Protein AF-A0A521ZRL0-F1 (afdb_monomer)

Sequence (122 aa):
MKKRHYGASEIYNGIIMGSLSFPVTMLASLKGLLGLKLKFQITPKGQRDKLALWQLTPWLIMIGLNMVALVFGYFRLQQDFYPVLINMLWCTYHLFILLHIFRLNSLPNIQTQEYLKRYHVT

pLDDT: mean 80.84, std 12.73, range [45.22, 96.44]

Solvent-accessible surface area (backbone atoms only — not comparable to full-atom values): 7406 Å² total; per-residue (Å²): 133,84,89,74,87,75,50,75,68,54,53,52,51,47,53,52,53,51,62,67,44,41,68,60,52,50,53,49,51,54,32,55,76,69,71,46,87,77,80,85,79,79,77,69,85,89,66,88,73,73,77,54,71,77,77,46,43,70,59,52,51,52,46,51,51,36,52,50,49,42,56,54,31,61,74,42,38,84,81,45,48,69,70,35,49,54,51,38,52,50,35,50,52,50,46,55,56,54,52,51,52,56,54,67,68,66,58,79,58,66,66,58,53,54,46,36,68,72,64,73,66,125

Nearest PDB structures (foldseek):
  4ni7-assembly1_A  TM=3.232E-01  e=2.399E+00  Homo sapiens
  4o9h-assembly1_A  TM=3.524E-01  e=5.263E+00  Homo sapiens

Secondary structure (DSSP, 8-state):
-------HHHHHHHHHHHHHHHHHHHHHHHHHHTTPPPP-----TT--PPPPGGGGHHHHHHHHHHHHHHHHHHHHTTT-HHHHHHHHHHHHHHHHHHHHHHHHHT---HHHHHHHHHHT--

Structure (mmCIF, N/CA/C/O backbone):
data_AF-A0A521ZRL0-F1
#
_entry.id   AF-A0A521ZRL0-F1
#
loop_
_atom_site.group_PDB
_atom_site.id
_atom_site.type_symbol
_atom_site.label_atom_id
_atom_site.label_alt_id
_atom_site.label_comp_id
_atom_site.label_asym_id
_atom_site.label_entity_id
_atom_site.label_seq_id
_atom_site.pdbx_PDB_ins_code
_atom_site.Cartn_x
_atom_site.Cartn_y
_atom_site.Cartn_z
_atom_site.occupancy
_atom_site.B_iso_or_equiv
_atom_site.auth_seq_id
_atom_site.auth_comp_id
_atom_site.auth_asym_id
_atom_site.auth_atom_id
_atom_site.pdbx_PDB_model_num
ATOM 1 N N . MET A 1 1 ? 5.119 30.021 11.043 1.00 45.22 1 MET A N 1
ATOM 2 C CA . MET A 1 1 ? 5.106 28.538 11.089 1.00 45.22 1 MET A CA 1
ATOM 3 C C . MET A 1 1 ? 6.416 28.050 11.706 1.00 45.22 1 MET A C 1
ATOM 5 O O . MET A 1 1 ? 7.467 28.403 11.189 1.00 45.22 1 MET A O 1
ATOM 9 N N . LYS A 1 2 ? 6.387 27.310 12.826 1.00 64.62 2 LYS A N 1
ATOM 10 C CA . LYS A 1 2 ? 7.599 26.705 13.423 1.00 64.62 2 LYS A CA 1
ATOM 11 C C . LYS A 1 2 ? 8.179 25.680 12.437 1.00 64.62 2 LYS A C 1
ATOM 13 O O . LYS A 1 2 ? 7.453 24.767 12.050 1.00 64.62 2 LYS A O 1
ATOM 18 N N . LYS A 1 3 ? 9.455 25.804 12.048 1.00 63.56 3 LYS A N 1
ATOM 19 C CA . LYS A 1 3 ? 10.166 24.749 11.303 1.00 63.56 3 LYS A CA 1
ATOM 20 C C . LYS A 1 3 ? 10.210 23.501 12.188 1.00 63.56 3 LYS A C 1
ATOM 22 O O . LYS A 1 3 ? 10.860 23.512 13.228 1.00 63.56 3 LYS A O 1
ATOM 27 N N . ARG A 1 4 ? 9.472 22.453 11.820 1.00 71.69 4 ARG A N 1
ATOM 28 C CA . ARG A 1 4 ? 9.593 21.135 12.454 1.00 71.69 4 ARG A CA 1
ATOM 29 C C . ARG A 1 4 ? 10.636 20.345 11.676 1.00 71.69 4 ARG A C 1
ATOM 31 O O . ARG A 1 4 ? 10.505 20.183 10.468 1.00 71.69 4 ARG A O 1
ATOM 38 N N . HIS A 1 5 ? 11.692 19.932 12.363 1.00 79.56 5 HIS A N 1
ATOM 39 C CA . HIS A 1 5 ? 12.762 19.127 11.790 1.00 79.56 5 HIS A CA 1
ATOM 40 C C . HIS A 1 5 ? 12.331 17.668 11.899 1.00 79.56 5 HIS A C 1
ATOM 42 O O . HIS A 1 5 ? 12.581 17.041 12.922 1.00 79.56 5 HIS A O 1
ATOM 48 N N . TYR A 1 6 ? 11.617 17.170 10.889 1.00 83.12 6 TYR A N 1
ATOM 49 C CA . TYR A 1 6 ? 11.261 15.757 10.843 1.00 83.12 6 TYR A CA 1
ATOM 50 C C . TYR A 1 6 ? 12.411 14.946 10.253 1.00 83.12 6 TYR A C 1
ATOM 52 O O . TYR A 1 6 ? 12.938 15.287 9.190 1.00 83.12 6 TYR A O 1
ATOM 60 N N . GLY A 1 7 ? 12.788 13.867 10.929 1.00 88.50 7 GLY A N 1
ATOM 61 C CA . GLY A 1 7 ? 13.719 12.882 10.391 1.00 88.50 7 GLY A CA 1
ATOM 62 C C . GLY A 1 7 ? 13.089 12.078 9.249 1.00 88.50 7 GLY A C 1
ATOM 63 O O . GLY A 1 7 ? 11.875 11.880 9.201 1.00 88.50 7 GLY A O 1
ATOM 64 N N . ALA A 1 8 ? 13.914 11.543 8.344 1.00 86.25 8 ALA A N 1
ATOM 65 C CA . ALA A 1 8 ? 13.441 10.671 7.261 1.00 86.25 8 ALA A CA 1
ATOM 66 C C . ALA A 1 8 ? 12.677 9.436 7.787 1.00 86.25 8 ALA A C 1
ATOM 68 O O . ALA A 1 8 ? 11.694 9.001 7.189 1.00 86.25 8 ALA A O 1
ATOM 69 N N . SER A 1 9 ? 13.084 8.911 8.946 1.00 83.38 9 SER A N 1
ATOM 70 C CA . SER A 1 9 ? 12.396 7.819 9.643 1.00 83.38 9 SER A CA 1
ATOM 71 C C . SER A 1 9 ? 11.004 8.215 10.145 1.00 83.38 9 SER A C 1
ATOM 73 O O . SER A 1 9 ? 10.077 7.410 10.092 1.00 83.38 9 SER A O 1
ATOM 75 N N . GLU A 1 10 ? 10.825 9.453 10.604 1.00 85.62 10 GLU A N 1
ATOM 76 C CA . GLU A 1 10 ? 9.534 9.963 11.074 1.00 85.62 10 GLU A CA 1
ATOM 77 C C . GLU A 1 10 ? 8.569 10.169 9.908 1.00 85.62 10 GLU A C 1
ATOM 79 O O . GLU A 1 10 ? 7.395 9.815 10.012 1.00 85.62 10 GLU A O 1
ATOM 84 N N . ILE A 1 11 ? 9.078 10.657 8.773 1.00 87.00 11 ILE A N 1
ATOM 85 C CA . ILE A 1 11 ? 8.312 10.762 7.525 1.00 87.00 11 ILE A CA 1
ATOM 86 C C . ILE A 1 11 ? 7.860 9.369 7.074 1.00 87.00 11 ILE A C 1
ATOM 88 O O . ILE A 1 11 ? 6.678 9.167 6.797 1.00 87.00 11 ILE A O 1
ATOM 92 N N . TYR A 1 12 ? 8.772 8.394 7.062 1.00 85.00 12 TYR A N 1
ATOM 93 C CA . TYR A 1 12 ? 8.459 7.014 6.692 1.00 85.00 12 TYR A CA 1
ATOM 94 C C . TYR A 1 12 ? 7.388 6.394 7.601 1.00 85.00 12 TYR A C 1
ATOM 96 O O . TYR A 1 12 ? 6.396 5.845 7.116 1.00 85.00 12 TYR A O 1
ATOM 104 N N . ASN A 1 13 ? 7.531 6.550 8.920 1.00 84.12 13 ASN A N 1
ATOM 105 C CA . ASN A 1 13 ? 6.526 6.098 9.883 1.00 84.12 13 ASN A CA 1
ATOM 106 C C . ASN A 1 13 ? 5.176 6.799 9.676 1.00 84.12 13 ASN A C 1
ATOM 108 O O . ASN A 1 13 ? 4.134 6.152 9.779 1.00 84.12 13 ASN A O 1
ATOM 112 N N . GLY A 1 14 ? 5.182 8.091 9.337 1.00 86.25 14 GLY A N 1
ATOM 113 C CA . GLY A 1 14 ? 3.980 8.847 8.991 1.00 86.25 14 GLY A CA 1
ATOM 114 C C . GLY A 1 14 ? 3.265 8.288 7.759 1.00 86.25 14 GLY A C 1
ATOM 115 O O . GLY A 1 14 ? 2.047 8.117 7.791 1.00 86.25 14 GLY A O 1
ATOM 116 N N . ILE A 1 15 ? 4.010 7.929 6.709 1.00 86.50 15 ILE A N 1
ATOM 117 C CA . ILE A 1 15 ? 3.461 7.304 5.492 1.00 86.50 15 ILE A CA 1
ATOM 118 C C . ILE A 1 15 ? 2.818 5.950 5.818 1.00 86.50 15 ILE A C 1
ATOM 120 O O . ILE A 1 15 ? 1.700 5.672 5.370 1.00 86.50 15 ILE A O 1
ATOM 124 N N . ILE A 1 16 ? 3.479 5.122 6.632 1.00 84.88 16 ILE A N 1
ATOM 125 C CA . ILE A 1 16 ? 2.918 3.837 7.075 1.00 84.88 16 ILE A CA 1
ATOM 126 C C . ILE A 1 16 ? 1.638 4.062 7.887 1.00 84.88 16 ILE A C 1
ATOM 128 O O . ILE A 1 16 ? 0.626 3.418 7.616 1.00 84.88 16 ILE A O 1
ATOM 132 N N . MET A 1 17 ? 1.646 4.993 8.846 1.00 83.00 17 MET A N 1
ATOM 133 C CA . MET A 1 17 ? 0.467 5.301 9.666 1.00 83.00 17 MET A CA 1
ATOM 134 C C . MET A 1 17 ? -0.709 5.834 8.837 1.00 83.00 17 MET A C 1
ATOM 136 O O . MET A 1 17 ? -1.857 5.433 9.050 1.00 83.00 17 MET A O 1
ATOM 140 N N . GLY A 1 18 ? -0.432 6.696 7.857 1.00 85.31 18 GLY A N 1
ATOM 141 C CA . GLY A 1 18 ? -1.435 7.159 6.899 1.00 85.31 18 GLY A CA 1
ATOM 142 C C . GLY A 1 18 ? -2.034 6.002 6.098 1.00 85.31 18 GLY A C 1
ATOM 143 O O . GLY A 1 18 ? -3.254 5.872 6.007 1.00 85.31 18 GLY A O 1
ATOM 144 N N . SER A 1 19 ? -1.182 5.100 5.608 1.00 84.50 19 SER A N 1
ATOM 145 C CA . SER A 1 19 ? -1.600 3.909 4.854 1.00 84.50 19 SER A CA 1
ATOM 146 C C . SER A 1 19 ? -2.425 2.927 5.701 1.00 84.50 19 SER A C 1
ATOM 148 O O . SER A 1 19 ? -3.352 2.295 5.197 1.00 84.50 19 SER A O 1
ATOM 150 N N . LEU A 1 20 ? -2.131 2.816 7.000 1.00 82.69 20 LEU A N 1
ATOM 151 C CA . LEU A 1 20 ? -2.915 2.029 7.961 1.00 82.69 20 LEU A CA 1
ATOM 152 C C . LEU A 1 20 ? -4.293 2.642 8.240 1.00 82.69 20 LEU A C 1
ATOM 154 O O . LEU A 1 20 ? -5.269 1.925 8.441 1.00 82.69 20 LEU A O 1
ATOM 158 N N . SER A 1 21 ? -4.385 3.968 8.250 1.00 84.69 21 SER A N 1
ATOM 159 C CA . SER A 1 21 ? -5.642 4.670 8.538 1.00 84.69 21 SER A CA 1
ATOM 160 C C . SER A 1 21 ? -6.589 4.690 7.337 1.00 84.69 21 SER A C 1
ATOM 162 O O . SER A 1 21 ? -7.805 4.786 7.504 1.00 84.69 21 SER A O 1
ATOM 164 N N . PHE A 1 22 ? -6.041 4.550 6.127 1.00 86.81 22 PHE A N 1
ATOM 165 C CA . PHE A 1 22 ? -6.765 4.683 4.867 1.00 86.81 22 PHE A CA 1
ATOM 166 C C . PHE A 1 22 ? -8.085 3.894 4.776 1.00 86.81 22 PHE A C 1
ATOM 168 O O . PHE A 1 22 ? -9.107 4.530 4.526 1.00 86.81 22 PHE A O 1
ATOM 175 N N . PRO A 1 23 ? -8.145 2.562 4.990 1.00 87.00 23 PRO A N 1
ATOM 176 C CA . PRO A 1 23 ? -9.401 1.825 4.828 1.00 87.00 23 PRO A CA 1
ATOM 177 C C . PRO A 1 23 ? -10.479 2.269 5.824 1.00 87.00 23 PRO A C 1
ATOM 179 O O . PRO A 1 23 ? -11.659 2.307 5.479 1.00 87.00 23 PRO A O 1
ATOM 182 N N . VAL A 1 24 ? -10.080 2.654 7.039 1.00 86.38 24 VAL A N 1
ATOM 183 C CA . VAL A 1 24 ? -11.000 3.156 8.067 1.00 86.38 24 VAL A CA 1
ATOM 184 C C . VAL A 1 24 ? -11.545 4.522 7.664 1.00 86.38 24 VAL A C 1
ATOM 186 O O . VAL A 1 24 ? -12.758 4.734 7.703 1.00 86.38 24 VAL A O 1
ATOM 189 N N . THR A 1 25 ? -10.670 5.431 7.230 1.00 88.56 25 THR A N 1
ATOM 190 C CA . THR A 1 25 ? -11.068 6.759 6.750 1.00 88.56 25 THR A CA 1
ATOM 191 C C . THR A 1 25 ? -11.963 6.652 5.519 1.00 88.56 25 THR A C 1
ATOM 193 O O . THR A 1 25 ? -13.014 7.282 5.484 1.00 88.56 25 THR A O 1
ATOM 196 N N . MET A 1 26 ? -11.614 5.800 4.554 1.00 90.75 26 MET A N 1
ATOM 197 C CA . MET A 1 26 ? -12.392 5.579 3.334 1.00 90.75 26 MET A CA 1
ATOM 198 C C . MET A 1 26 ? -13.796 5.047 3.647 1.00 90.75 26 MET A C 1
ATOM 200 O O . MET A 1 26 ? -14.789 5.579 3.150 1.00 90.75 26 MET A O 1
ATOM 204 N N . LEU A 1 27 ? -13.903 4.042 4.524 1.00 88.75 27 LEU A N 1
ATOM 205 C CA . LEU A 1 27 ? -15.193 3.506 4.964 1.00 88.75 27 LEU A CA 1
ATOM 206 C C . LEU A 1 27 ? -16.034 4.575 5.675 1.00 88.75 27 LEU A C 1
ATOM 208 O O . LEU A 1 27 ? -17.247 4.648 5.462 1.00 88.75 27 LEU A O 1
ATOM 212 N N . ALA A 1 28 ? -15.404 5.395 6.518 1.00 89.62 28 ALA A N 1
ATOM 213 C CA . ALA A 1 28 ? -16.079 6.474 7.228 1.00 89.62 28 ALA A CA 1
ATOM 214 C C . ALA A 1 28 ? -16.593 7.554 6.267 1.00 89.62 28 ALA A C 1
ATOM 216 O O . ALA A 1 28 ? -17.753 7.952 6.373 1.00 89.62 28 ALA A O 1
ATOM 217 N N . SER A 1 29 ? -15.778 7.968 5.294 1.00 92.81 29 SER A N 1
ATOM 218 C CA . SER A 1 29 ? -16.167 8.920 4.252 1.00 92.81 29 SER A CA 1
ATOM 219 C C . SER A 1 29 ? -17.325 8.395 3.403 1.00 92.81 29 SER A C 1
ATOM 221 O O . SER A 1 29 ? -18.298 9.117 3.198 1.00 92.81 29 SER A O 1
ATOM 223 N N . LEU A 1 30 ? -17.276 7.131 2.970 1.00 93.75 30 LEU A N 1
ATOM 224 C CA . LEU A 1 30 ? -18.353 6.513 2.187 1.00 93.75 30 LEU A CA 1
ATOM 225 C C . LEU A 1 30 ? -19.668 6.445 2.968 1.00 93.75 30 LEU A C 1
ATOM 227 O O . LEU A 1 30 ? -20.718 6.816 2.449 1.00 93.75 30 LEU A O 1
ATOM 231 N N . LYS A 1 31 ? -19.626 6.014 4.233 1.00 92.50 31 LYS A N 1
ATOM 232 C CA . LYS A 1 31 ? -20.825 5.975 5.081 1.00 92.50 31 LYS A CA 1
ATOM 233 C C . LYS A 1 31 ? -21.371 7.374 5.365 1.00 92.50 31 LYS A C 1
ATOM 235 O O . LYS A 1 31 ? -22.586 7.539 5.365 1.00 92.50 31 LYS A O 1
ATOM 2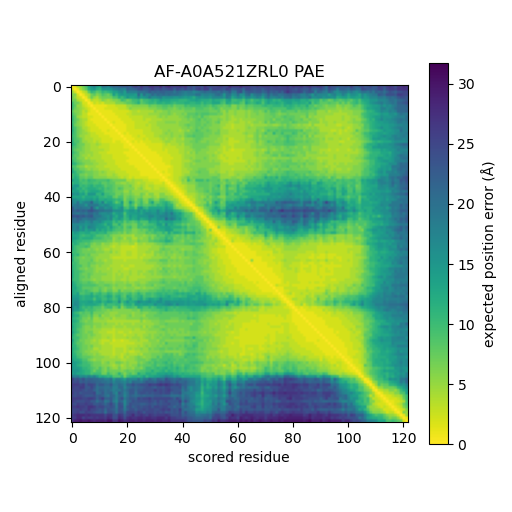40 N N . GLY A 1 32 ? -20.496 8.365 5.535 1.00 93.81 32 GLY A N 1
ATOM 241 C CA . GLY A 1 32 ? -20.879 9.770 5.668 1.00 93.81 32 GLY A CA 1
ATOM 242 C C . GLY A 1 32 ? -21.597 10.304 4.426 1.00 93.81 32 GLY A C 1
ATOM 243 O O . GLY A 1 32 ? -22.659 10.906 4.559 1.00 93.81 32 GLY A O 1
ATOM 244 N N . LEU A 1 33 ? -21.075 10.017 3.228 1.00 95.75 33 LEU A N 1
ATOM 245 C CA . LEU A 1 33 ? -21.704 10.395 1.953 1.00 95.75 33 LEU A CA 1
ATOM 246 C C . LEU A 1 33 ? -23.071 9.728 1.749 1.00 95.75 33 LEU A C 1
ATOM 248 O O . LEU A 1 33 ? -23.989 10.356 1.234 1.00 95.75 33 LEU A O 1
ATOM 252 N N . LEU A 1 34 ? -23.224 8.476 2.186 1.00 96.44 34 LEU A N 1
ATOM 253 C CA . LEU A 1 34 ? -24.487 7.734 2.114 1.00 96.44 34 LEU A CA 1
ATOM 254 C C . LEU A 1 34 ? -25.475 8.086 3.243 1.00 96.44 34 LEU A C 1
ATOM 256 O O . LEU A 1 34 ? -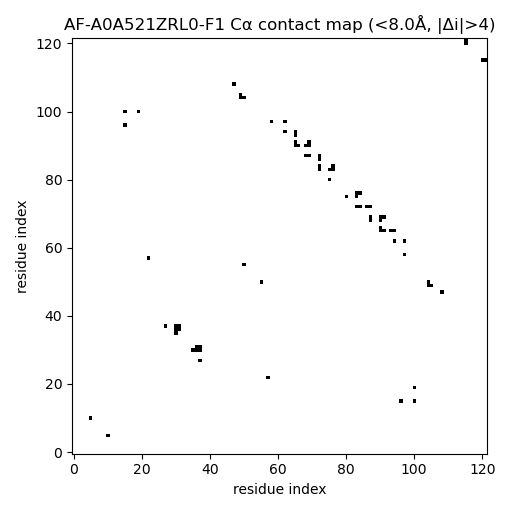26.546 7.488 3.323 1.00 96.44 34 LEU A O 1
ATOM 260 N N . GLY A 1 35 ? -25.124 9.006 4.149 1.00 94.19 35 GLY A N 1
ATOM 261 C CA . GLY A 1 35 ? -25.963 9.367 5.297 1.00 94.19 35 GLY A CA 1
ATOM 262 C C . GLY A 1 35 ? -26.138 8.242 6.328 1.00 94.19 35 GLY A C 1
ATOM 263 O O . GLY A 1 35 ? -27.046 8.288 7.160 1.00 94.19 35 GLY A O 1
ATOM 264 N N . LEU A 1 36 ? -25.282 7.217 6.295 1.00 94.06 36 LEU A N 1
ATOM 265 C CA . LEU A 1 36 ? -25.338 6.081 7.208 1.00 94.06 36 LEU A CA 1
ATOM 266 C C . LEU A 1 36 ? -24.628 6.415 8.521 1.00 94.06 36 LEU A C 1
ATOM 268 O O . LEU A 1 36 ? -23.502 6.913 8.545 1.00 94.06 36 LEU A O 1
ATOM 272 N N . LYS A 1 37 ? -25.262 6.073 9.646 1.00 88.62 37 LYS A N 1
ATOM 273 C CA . LYS A 1 37 ? -24.669 6.276 10.972 1.00 88.62 37 LYS A CA 1
ATOM 274 C C . LYS A 1 37 ? -23.482 5.328 11.172 1.00 88.62 37 LYS A C 1
ATOM 276 O O . LYS A 1 37 ? -23.611 4.111 11.036 1.00 88.62 37 LYS A O 1
ATOM 281 N N . LEU A 1 38 ? -22.327 5.882 11.539 1.00 84.75 38 LEU A N 1
ATOM 282 C CA . LEU A 1 38 ? -21.171 5.103 11.977 1.00 84.75 38 LEU A CA 1
ATOM 283 C C . LEU A 1 38 ? -21.282 4.837 13.481 1.00 84.75 38 LEU A C 1
ATOM 285 O O . LEU A 1 38 ? -21.520 5.761 14.258 1.00 84.75 38 LEU A O 1
ATOM 289 N N . LYS A 1 39 ? -21.067 3.594 13.919 1.00 85.50 39 LYS A N 1
ATOM 290 C CA . LYS A 1 39 ? -20.896 3.316 15.347 1.00 85.50 39 LYS A CA 1
ATOM 291 C C . LYS A 1 39 ? -19.504 3.796 15.751 1.00 85.50 39 LYS A C 1
ATOM 293 O O . LYS A 1 39 ? -18.517 3.331 15.187 1.00 85.50 39 LYS A O 1
ATOM 298 N N . PHE A 1 40 ? -19.429 4.725 16.702 1.00 79.69 40 PHE A N 1
ATOM 299 C CA . PHE A 1 40 ? -18.149 5.185 17.228 1.00 79.69 40 PHE A CA 1
ATOM 300 C C . PHE A 1 40 ? -17.467 4.016 17.941 1.00 79.69 40 PHE A C 1
ATOM 302 O O . PHE A 1 40 ? -17.977 3.495 18.935 1.00 79.69 40 PHE A O 1
ATOM 309 N N . GLN A 1 41 ? -16.354 3.552 17.382 1.00 75.06 41 GLN A N 1
ATOM 310 C CA . GLN A 1 41 ? -15.608 2.446 17.954 1.00 75.06 41 GLN A CA 1
ATOM 311 C C . GLN A 1 41 ? -14.683 3.008 19.030 1.00 75.06 41 GLN A C 1
ATOM 313 O O . GLN A 1 41 ? -13.788 3.799 18.745 1.00 75.06 41 GLN A O 1
ATOM 318 N N . ILE A 1 42 ? -14.938 2.635 20.282 1.00 72.19 42 ILE A N 1
ATOM 319 C CA . ILE A 1 42 ? -14.091 3.025 21.405 1.00 72.19 42 ILE A CA 1
ATOM 320 C C . ILE A 1 42 ? -12.847 2.145 21.340 1.00 72.19 42 ILE A C 1
ATOM 322 O O . ILE A 1 42 ? -12.947 0.928 21.481 1.00 72.19 42 ILE A O 1
ATOM 326 N N . THR A 1 43 ? -11.682 2.745 21.104 1.00 68.44 43 THR A N 1
ATOM 327 C CA . THR A 1 43 ? -10.411 2.020 21.130 1.00 68.44 43 THR A CA 1
ATOM 328 C C . THR A 1 43 ? -10.153 1.553 22.565 1.00 68.44 43 THR A C 1
ATOM 330 O O . THR A 1 43 ? -10.032 2.409 23.452 1.00 68.44 43 THR A O 1
ATOM 333 N N . PRO A 1 44 ? -10.080 0.238 22.841 1.00 66.12 44 PRO A N 1
ATOM 334 C CA . PRO A 1 44 ? -9.769 -0.239 24.179 1.00 66.12 44 PRO A CA 1
ATOM 335 C C . PRO A 1 44 ? -8.361 0.237 24.543 1.00 66.12 44 PRO A C 1
ATOM 337 O O . PRO A 1 44 ? -7.374 -0.076 23.877 1.00 66.12 44 PRO A O 1
ATOM 340 N N . LYS A 1 45 ? -8.260 1.065 25.583 1.00 58.16 45 LYS A N 1
ATOM 341 C CA . LYS A 1 45 ? -6.971 1.576 26.051 1.00 58.16 45 LYS A CA 1
ATOM 342 C C . LYS A 1 45 ? -6.227 0.435 26.747 1.00 58.16 45 LYS A C 1
A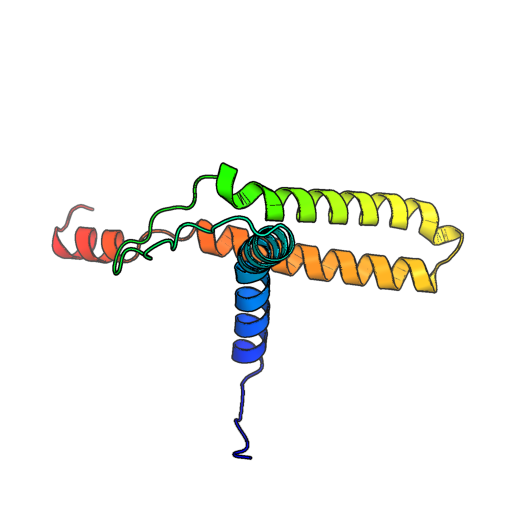TOM 344 O O . LYS A 1 45 ? -6.679 -0.044 27.779 1.00 58.16 45 LYS A O 1
ATOM 349 N N . GLY A 1 46 ? -5.087 0.018 26.196 1.00 57.22 46 GLY A N 1
ATOM 350 C CA . GLY A 1 46 ? -4.157 -0.907 26.858 1.00 57.22 46 GLY A CA 1
ATOM 351 C C . GLY A 1 46 ? -4.174 -2.362 26.378 1.00 57.22 46 GLY A C 1
ATOM 352 O O . GLY A 1 46 ? -3.341 -3.133 26.848 1.00 57.22 46 GLY A O 1
ATOM 353 N N . GLN A 1 47 ? -5.039 -2.737 25.429 1.00 56.84 47 GLN A N 1
ATOM 354 C CA . GLN A 1 47 ? -5.005 -4.061 24.793 1.00 56.84 47 GLN A CA 1
ATOM 355 C C . GLN A 1 47 ? -4.402 -3.980 23.383 1.00 56.84 47 GLN A C 1
ATOM 357 O O . GLN A 1 47 ? -4.839 -3.186 22.551 1.00 56.84 47 GLN A O 1
ATOM 362 N N . ARG A 1 48 ? -3.380 -4.805 23.114 1.00 56.44 48 ARG A N 1
ATOM 363 C CA . ARG A 1 48 ? -2.905 -5.121 21.756 1.00 56.44 48 ARG A CA 1
ATOM 364 C C . ARG A 1 48 ? -3.565 -6.425 21.317 1.00 56.44 48 ARG A C 1
ATOM 366 O O . ARG A 1 48 ? -2.961 -7.490 21.423 1.00 56.44 48 ARG A O 1
ATOM 373 N N . ASP A 1 49 ? -4.804 -6.333 20.847 1.00 60.12 49 ASP A N 1
ATOM 374 C CA . ASP A 1 49 ? -5.442 -7.461 20.174 1.00 60.12 49 ASP A CA 1
ATOM 375 C C . ASP A 1 49 ? -4.817 -7.652 18.793 1.00 60.12 49 ASP A C 1
ATOM 377 O O . ASP A 1 49 ? -4.627 -6.695 18.035 1.00 60.12 49 ASP A O 1
ATOM 381 N N . LYS A 1 50 ? -4.481 -8.902 18.460 1.00 63.97 50 LYS A N 1
ATOM 382 C CA . LYS A 1 50 ? -4.113 -9.259 17.088 1.00 63.97 50 LYS A CA 1
ATOM 383 C C . LYS A 1 50 ? -5.321 -8.967 16.205 1.00 63.97 50 LYS A C 1
ATOM 385 O O . LYS A 1 50 ? -6.402 -9.494 16.470 1.00 63.97 50 LYS A O 1
ATOM 390 N N . LEU A 1 51 ? -5.149 -8.164 15.153 1.00 67.88 51 LEU A N 1
ATOM 391 C CA . LEU A 1 51 ? -6.228 -8.004 14.185 1.00 67.88 51 LEU A CA 1
ATOM 392 C C . LEU A 1 51 ? -6.508 -9.363 13.543 1.00 67.88 51 LEU A C 1
ATOM 394 O O . LEU A 1 51 ? -5.600 -10.040 13.050 1.00 67.88 51 LEU A O 1
ATOM 398 N N . ALA A 1 52 ? -7.781 -9.754 13.542 1.00 71.19 52 ALA A N 1
ATOM 399 C CA . ALA A 1 52 ? -8.227 -10.929 12.815 1.00 71.19 52 ALA A CA 1
ATOM 400 C C . ALA A 1 52 ? -7.906 -10.754 11.323 1.00 71.19 52 ALA A C 1
ATOM 402 O O . ALA A 1 52 ? -8.099 -9.671 10.771 1.00 71.19 52 ALA A O 1
ATOM 403 N N . LEU A 1 53 ? -7.476 -11.823 10.647 1.00 69.06 53 LEU A N 1
ATOM 404 C CA . LEU A 1 53 ? -7.090 -11.786 9.225 1.00 69.06 53 LEU A CA 1
ATOM 405 C C . LEU A 1 53 ? -8.185 -11.204 8.312 1.00 69.06 53 LEU A C 1
ATOM 407 O O . LEU A 1 53 ? -7.879 -10.544 7.325 1.00 69.06 53 LEU A O 1
ATOM 411 N N . TRP A 1 54 ? -9.457 -11.359 8.686 1.00 71.94 54 TRP A N 1
ATOM 412 C CA . TRP A 1 54 ? -10.605 -10.757 7.999 1.00 71.94 54 TRP A CA 1
ATOM 413 C C . TRP A 1 54 ? -10.584 -9.229 7.982 1.00 71.94 54 TRP A C 1
ATOM 415 O O . TRP A 1 54 ? -10.990 -8.611 7.000 1.00 71.94 54 TRP A O 1
ATOM 425 N N . GLN A 1 55 ? -10.082 -8.604 9.044 1.00 75.00 55 GLN A N 1
ATOM 426 C CA . GLN A 1 55 ? -9.927 -7.155 9.089 1.00 75.00 55 GLN A CA 1
ATOM 427 C C . GLN A 1 55 ? -8.768 -6.697 8.200 1.00 75.00 55 GLN A C 1
ATOM 429 O O . GLN A 1 55 ? -8.786 -5.553 7.765 1.00 75.00 55 GLN A O 1
ATOM 434 N N . LEU A 1 56 ? -7.814 -7.585 7.867 1.00 79.56 56 LEU A N 1
ATOM 435 C CA . LEU A 1 56 ? -6.699 -7.292 6.962 1.00 79.56 56 LEU A CA 1
ATOM 436 C C . LEU A 1 56 ? -7.053 -7.410 5.466 1.00 79.56 56 LEU A C 1
ATOM 438 O O . LEU A 1 56 ? -6.221 -7.122 4.602 1.00 79.56 56 LEU A O 1
ATOM 442 N N . THR A 1 57 ? -8.291 -7.786 5.142 1.00 84.62 57 THR A N 1
ATOM 443 C CA . THR A 1 57 ? -8.768 -7.953 3.761 1.00 84.62 57 THR A CA 1
ATOM 444 C C . THR A 1 57 ? -8.522 -6.762 2.824 1.00 84.62 57 THR A C 1
ATOM 446 O O . THR A 1 57 ? -8.072 -7.025 1.707 1.00 84.62 57 THR A O 1
ATOM 449 N N . PRO A 1 58 ? -8.711 -5.474 3.196 1.00 85.75 58 PRO A N 1
ATOM 450 C CA . PRO A 1 58 ? -8.477 -4.380 2.251 1.00 85.75 58 PRO A CA 1
ATOM 451 C C . PRO A 1 58 ? -7.005 -4.282 1.829 1.00 85.75 58 PRO A C 1
ATOM 453 O O . PRO A 1 58 ? -6.714 -3.994 0.668 1.00 85.75 58 PRO A O 1
ATOM 456 N N . TRP A 1 59 ? -6.069 -4.588 2.733 1.00 86.75 59 TRP A N 1
ATOM 457 C CA . TRP A 1 59 ? -4.644 -4.619 2.401 1.00 86.75 59 TRP A CA 1
ATOM 458 C C . TRP A 1 59 ? -4.286 -5.840 1.548 1.00 86.75 59 TRP A C 1
ATOM 460 O O . TRP A 1 59 ? -3.500 -5.702 0.615 1.00 86.75 59 TRP A O 1
ATOM 470 N N . LEU A 1 60 ? -4.896 -7.007 1.796 1.00 87.19 60 LEU A N 1
ATOM 471 C CA . LEU A 1 60 ? -4.715 -8.195 0.947 1.00 87.19 60 LEU A CA 1
ATOM 472 C C . LEU A 1 60 ? -5.194 -7.953 -0.489 1.00 87.19 60 LEU A C 1
ATOM 474 O O . LEU A 1 60 ? -4.487 -8.301 -1.433 1.00 87.19 60 LEU A O 1
ATOM 478 N N . ILE A 1 61 ? -6.354 -7.311 -0.659 1.00 90.25 61 ILE A N 1
ATOM 479 C CA . ILE A 1 61 ? -6.885 -6.945 -1.980 1.00 90.25 61 ILE A CA 1
ATOM 480 C C . ILE A 1 61 ? -5.909 -6.010 -2.700 1.00 90.25 61 ILE A C 1
ATOM 482 O O . ILE A 1 61 ? -5.584 -6.236 -3.864 1.00 90.25 61 ILE A O 1
ATOM 486 N N . MET A 1 62 ? -5.388 -4.996 -2.004 1.00 89.06 62 MET A N 1
ATOM 487 C CA . MET A 1 62 ? -4.417 -4.066 -2.588 1.00 89.06 62 MET A CA 1
ATOM 488 C C . MET A 1 62 ? -3.103 -4.746 -2.974 1.00 89.06 62 MET A C 1
ATOM 490 O O . MET A 1 62 ? -2.555 -4.440 -4.032 1.00 89.06 62 MET A O 1
ATOM 494 N N . ILE A 1 63 ? -2.604 -5.693 -2.174 1.00 89.81 63 ILE A N 1
ATOM 495 C CA . ILE A 1 63 ? -1.431 -6.496 -2.551 1.00 89.81 63 ILE A CA 1
ATOM 496 C C . ILE A 1 63 ? -1.732 -7.308 -3.814 1.00 89.81 63 ILE A C 1
ATOM 498 O O . ILE A 1 63 ? -0.938 -7.279 -4.754 1.00 89.81 63 ILE A O 1
ATOM 502 N N . GLY A 1 64 ? -2.886 -7.979 -3.866 1.00 92.06 64 GLY A N 1
ATOM 503 C CA . GLY A 1 64 ? -3.307 -8.756 -5.032 1.00 92.06 64 GLY A CA 1
ATOM 504 C C . GLY A 1 64 ? -3.364 -7.913 -6.307 1.00 92.06 64 GLY A C 1
ATOM 505 O O . GLY A 1 64 ? -2.797 -8.299 -7.326 1.00 92.06 64 GLY A O 1
ATOM 506 N N . LEU A 1 65 ? -3.967 -6.724 -6.238 1.00 92.88 65 LEU A N 1
ATOM 507 C CA . LEU A 1 65 ? -4.048 -5.802 -7.375 1.00 92.88 65 LEU A CA 1
ATOM 508 C C . LEU A 1 65 ? -2.669 -5.311 -7.835 1.00 92.88 65 LEU A C 1
ATOM 510 O O . LEU A 1 65 ? -2.415 -5.272 -9.037 1.00 92.88 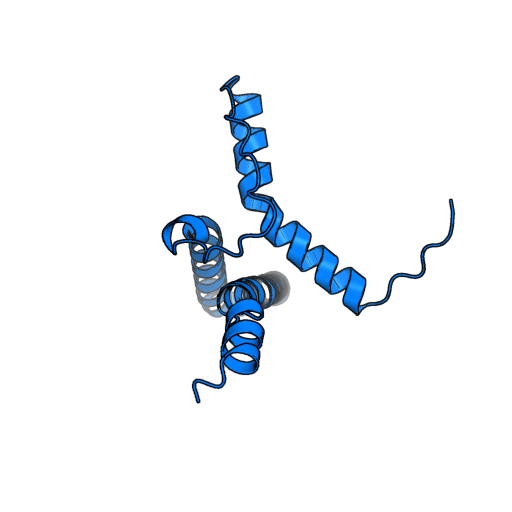65 LEU A O 1
ATOM 514 N N . ASN A 1 66 ? -1.762 -4.989 -6.908 1.00 92.69 66 ASN A N 1
ATOM 515 C CA . ASN A 1 66 ? -0.395 -4.597 -7.266 1.00 92.69 66 ASN A CA 1
ATOM 516 C C . ASN A 1 66 ? 0.383 -5.756 -7.912 1.00 92.69 66 ASN A C 1
ATOM 518 O O . ASN A 1 66 ? 1.112 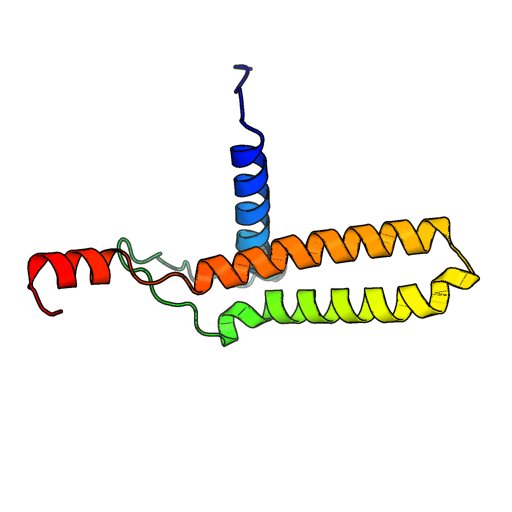-5.528 -8.874 1.00 92.69 66 ASN A O 1
ATOM 522 N N . MET A 1 67 ? 0.197 -6.996 -7.447 1.00 92.81 67 MET A N 1
ATOM 523 C CA . MET A 1 67 ? 0.801 -8.179 -8.075 1.00 92.81 67 MET A CA 1
ATOM 524 C C . MET A 1 67 ? 0.291 -8.386 -9.503 1.00 92.81 67 MET A C 1
ATOM 526 O O . MET A 1 67 ? 1.088 -8.595 -10.415 1.00 92.81 67 MET A O 1
ATOM 530 N N . VAL A 1 68 ? -1.022 -8.271 -9.719 1.00 94.56 68 VAL A N 1
ATOM 531 C CA . VAL A 1 68 ? -1.615 -8.350 -11.063 1.00 94.56 68 VAL A CA 1
ATOM 532 C C . VAL A 1 68 ? -1.056 -7.241 -11.956 1.00 94.56 68 VAL A C 1
ATOM 534 O O . VAL A 1 68 ? -0.613 -7.522 -13.067 1.00 94.56 68 VAL A O 1
ATOM 537 N N . ALA A 1 69 ? -0.991 -6.001 -11.467 1.00 92.50 69 ALA A N 1
ATOM 538 C CA . ALA A 1 69 ? -0.438 -4.878 -12.221 1.00 92.50 69 ALA A CA 1
ATOM 539 C C . ALA A 1 69 ? 1.031 -5.097 -12.626 1.00 92.50 69 ALA A C 1
ATOM 541 O O . ALA A 1 69 ? 1.402 -4.764 -13.749 1.00 92.50 69 ALA A O 1
ATOM 542 N N . LEU A 1 70 ? 1.853 -5.704 -11.762 1.00 93.19 70 LEU A N 1
ATOM 543 C CA . LEU A 1 70 ? 3.238 -6.058 -12.092 1.00 93.19 70 LEU A CA 1
ATOM 544 C C . LEU A 1 70 ? 3.322 -7.130 -13.182 1.00 93.19 70 LEU A C 1
ATOM 546 O O . LEU A 1 70 ? 4.110 -6.984 -14.114 1.00 93.19 70 LEU A O 1
ATOM 550 N N . VAL A 1 71 ? 2.495 -8.176 -13.098 1.00 94.38 71 VAL A N 1
ATOM 551 C CA . VAL A 1 71 ? 2.457 -9.249 -14.105 1.00 94.38 71 VAL A CA 1
ATOM 552 C C . VAL A 1 71 ? 2.018 -8.699 -15.465 1.00 94.38 71 VAL A C 1
ATOM 554 O O . VAL A 1 71 ? 2.687 -8.930 -16.470 1.00 94.38 71 VAL A O 1
ATOM 557 N N . PHE A 1 72 ? 0.939 -7.914 -15.507 1.00 93.62 72 PHE A N 1
ATOM 558 C CA . PHE A 1 72 ? 0.470 -7.280 -16.743 1.00 93.62 72 PHE A CA 1
ATOM 559 C C . PHE A 1 72 ? 1.458 -6.235 -17.277 1.00 93.62 72 PHE A C 1
ATOM 561 O O . PHE A 1 72 ? 1.673 -6.157 -18.487 1.00 93.62 72 PHE A O 1
ATOM 568 N N . GLY A 1 73 ? 2.085 -5.457 -16.391 1.00 91.31 73 GLY A N 1
ATOM 569 C CA . GLY A 1 73 ? 3.128 -4.501 -16.753 1.00 91.31 73 GLY A CA 1
ATOM 570 C C . GLY A 1 73 ? 4.330 -5.187 -17.397 1.00 91.31 73 GLY A C 1
ATOM 571 O O . GLY A 1 73 ? 4.809 -4.736 -18.432 1.00 91.31 73 GLY A O 1
ATOM 572 N N . TYR A 1 74 ? 4.749 -6.337 -16.868 1.00 91.69 74 TYR A N 1
ATOM 573 C CA . TYR A 1 74 ? 5.838 -7.118 -17.448 1.00 91.69 74 TYR A CA 1
ATOM 574 C C . TYR A 1 74 ? 5.544 -7.545 -18.894 1.00 91.69 74 TYR A C 1
ATOM 576 O O . TYR A 1 74 ? 6.376 -7.332 -19.775 1.00 91.69 74 TYR A O 1
ATOM 584 N N . PHE A 1 75 ? 4.341 -8.061 -19.171 1.00 92.62 75 PHE A N 1
ATOM 585 C CA . PHE A 1 75 ? 3.941 -8.415 -20.540 1.00 92.62 75 PHE A CA 1
ATOM 586 C C . PHE A 1 75 ? 3.849 -7.201 -21.476 1.00 92.62 75 PHE A C 1
ATOM 588 O O . PHE A 1 75 ? 4.102 -7.321 -22.673 1.00 92.62 75 PHE A O 1
ATOM 595 N N . ARG A 1 76 ? 3.507 -6.024 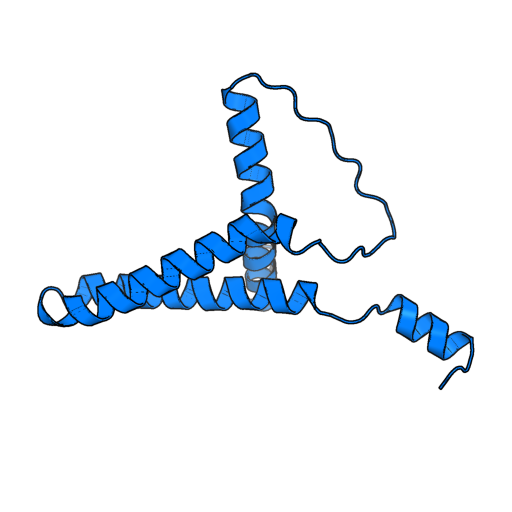-20.943 1.00 91.19 76 ARG A N 1
ATOM 596 C CA . ARG A 1 76 ? 3.324 -4.791 -21.724 1.00 91.19 76 ARG A CA 1
ATOM 597 C C . ARG A 1 76 ? 4.602 -3.957 -21.888 1.00 91.19 76 ARG A C 1
ATOM 599 O O . ARG A 1 76 ? 4.607 -2.991 -22.650 1.00 91.19 76 ARG A O 1
ATOM 606 N N . LEU A 1 77 ? 5.699 -4.340 -21.235 1.00 90.75 77 LEU A N 1
ATOM 607 C CA . LEU A 1 77 ? 6.958 -3.587 -21.228 1.00 90.75 77 LEU A CA 1
ATOM 608 C C . LEU A 1 77 ? 7.538 -3.361 -22.637 1.00 90.75 77 LEU A C 1
ATOM 610 O O . LEU A 1 77 ? 8.219 -2.367 -22.871 1.00 90.75 77 LEU A O 1
ATOM 614 N N . GLN A 1 78 ? 7.250 -4.268 -23.576 1.00 87.69 78 GLN A N 1
ATOM 615 C CA . GLN A 1 78 ? 7.719 -4.181 -24.962 1.00 87.69 78 GLN A CA 1
ATOM 616 C C . GLN A 1 78 ? 6.993 -3.116 -25.798 1.00 87.69 78 GLN A C 1
ATOM 618 O O . GLN A 1 78 ? 7.544 -2.664 -26.796 1.00 87.69 78 GLN A O 1
ATOM 623 N N . GLN A 1 79 ? 5.773 -2.726 -25.416 1.00 87.94 79 GLN A N 1
ATOM 624 C CA . GLN A 1 79 ? 4.973 -1.751 -26.164 1.00 87.94 79 GLN A CA 1
ATOM 625 C C . GLN A 1 79 ? 5.253 -0.323 -25.693 1.00 87.94 79 GLN A C 1
ATOM 627 O O . GLN A 1 79 ? 5.548 0.548 -26.502 1.00 87.94 79 GLN A O 1
ATOM 632 N N . ASP A 1 80 ? 5.209 -0.105 -24.377 1.00 90.00 80 ASP A N 1
ATOM 633 C CA . ASP A 1 80 ? 5.254 1.226 -23.772 1.00 90.00 80 ASP A CA 1
ATOM 634 C C . ASP A 1 80 ? 6.251 1.253 -22.599 1.00 90.00 80 ASP A C 1
ATOM 636 O O . ASP A 1 80 ? 5.860 1.287 -21.431 1.00 90.00 80 ASP A O 1
ATOM 640 N N . PHE A 1 81 ? 7.557 1.226 -22.888 1.00 89.19 81 PHE A N 1
ATOM 641 C CA . PHE A 1 81 ? 8.592 1.012 -21.864 1.00 89.19 81 PHE A CA 1
ATOM 642 C C . PHE A 1 81 ? 8.527 2.012 -20.694 1.00 89.19 81 PHE A C 1
ATOM 644 O O . PHE A 1 81 ? 8.376 1.615 -19.541 1.00 89.19 81 PHE A O 1
ATOM 651 N N . TYR A 1 82 ? 8.607 3.317 -20.971 1.00 92.44 82 TYR A N 1
ATOM 652 C CA . TYR A 1 82 ? 8.683 4.353 -19.932 1.00 92.44 82 TYR A CA 1
ATOM 653 C C . TYR A 1 82 ? 7.455 4.425 -19.002 1.00 92.44 82 TYR A C 1
ATOM 655 O O . TYR A 1 82 ? 7.640 4.364 -17.783 1.00 92.44 82 TYR A O 1
ATOM 663 N N . PRO A 1 83 ? 6.207 4.548 -19.501 1.00 92.75 83 PRO A N 1
ATOM 664 C CA . PRO A 1 83 ? 5.046 4.678 -18.620 1.00 92.75 83 PRO A CA 1
ATOM 665 C C . PRO A 1 83 ? 4.754 3.384 -17.851 1.00 92.75 83 PRO A C 1
ATOM 667 O O . PRO A 1 83 ? 4.349 3.436 -16.688 1.00 92.75 83 PRO A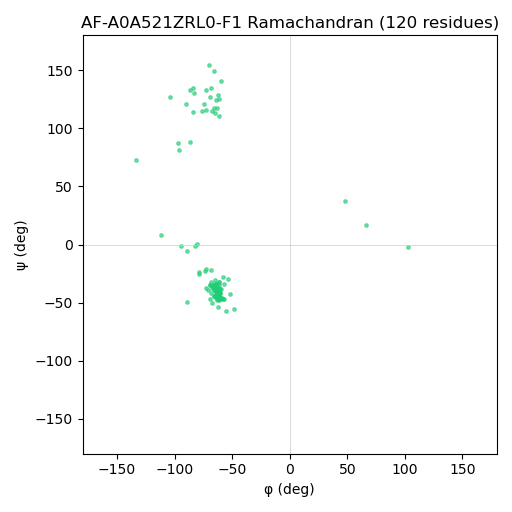 O 1
ATOM 670 N N . VAL A 1 84 ? 4.990 2.220 -18.461 1.00 92.56 84 VAL A N 1
ATOM 671 C CA . VAL A 1 84 ? 4.799 0.931 -17.789 1.00 92.56 84 VAL A CA 1
ATOM 672 C C . VAL A 1 84 ? 5.842 0.744 -16.691 1.00 92.56 84 VAL A C 1
ATOM 674 O O . VAL A 1 84 ? 5.483 0.342 -15.585 1.00 92.56 84 VAL A O 1
ATOM 677 N N . LEU A 1 85 ? 7.102 1.116 -16.938 1.00 93.62 85 LEU A N 1
ATOM 678 C CA . LEU A 1 85 ? 8.166 1.025 -15.941 1.00 93.62 85 LEU A CA 1
ATOM 679 C C . LEU A 1 85 ? 7.874 1.887 -14.705 1.00 93.62 85 LEU A C 1
ATOM 681 O O . LEU A 1 85 ? 8.023 1.411 -13.581 1.00 93.62 85 LEU A O 1
ATOM 685 N N . ILE A 1 86 ? 7.417 3.130 -14.894 1.00 93.81 86 ILE A N 1
ATOM 686 C CA . ILE A 1 86 ? 7.064 4.024 -13.777 1.00 93.81 86 ILE A CA 1
ATOM 687 C C . ILE A 1 86 ? 5.925 3.421 -12.945 1.00 93.81 86 ILE A C 1
ATOM 689 O O . ILE A 1 86 ? 6.015 3.386 -11.717 1.00 93.81 86 ILE A O 1
ATOM 693 N N . ASN A 1 87 ? 4.890 2.885 -13.597 1.00 93.31 87 ASN A N 1
ATOM 694 C CA . ASN A 1 87 ? 3.784 2.224 -12.902 1.00 93.31 87 ASN A CA 1
ATOM 695 C C . ASN A 1 87 ? 4.239 0.962 -12.160 1.00 93.31 87 ASN A C 1
ATOM 697 O O . ASN A 1 87 ? 3.829 0.736 -11.024 1.00 93.31 87 ASN A O 1
ATOM 701 N N . MET A 1 88 ? 5.128 0.163 -12.750 1.00 93.12 88 MET A N 1
ATOM 702 C CA . MET A 1 88 ? 5.691 -1.011 -12.084 1.00 93.12 88 MET A CA 1
ATOM 703 C C . MET A 1 88 ? 6.528 -0.634 -10.855 1.00 93.12 88 MET A C 1
ATOM 705 O O . MET A 1 88 ? 6.406 -1.274 -9.808 1.00 93.12 88 MET A O 1
ATOM 709 N N . LEU A 1 89 ? 7.342 0.422 -10.942 1.00 94.50 89 LEU A N 1
ATOM 710 C CA . LEU A 1 89 ? 8.096 0.943 -9.797 1.00 94.50 89 LEU A CA 1
ATOM 711 C C . LEU A 1 89 ? 7.156 1.429 -8.689 1.00 94.50 89 LEU A C 1
ATOM 713 O O . LEU A 1 89 ? 7.367 1.112 -7.517 1.00 94.50 89 LEU A O 1
ATOM 717 N N . TRP A 1 90 ? 6.084 2.131 -9.058 1.00 93.38 90 TRP A N 1
ATOM 718 C CA . TRP A 1 90 ? 5.062 2.603 -8.127 1.00 93.38 90 TRP A CA 1
ATOM 719 C C . TRP A 1 90 ? 4.331 1.448 -7.425 1.00 93.38 90 TRP A C 1
ATOM 721 O O . TRP A 1 90 ? 4.221 1.431 -6.197 1.00 93.38 90 TRP A O 1
ATOM 731 N N . CYS A 1 91 ? 3.902 0.431 -8.178 1.00 92.44 91 CYS A N 1
ATOM 732 C CA . CYS A 1 91 ? 3.295 -0.778 -7.621 1.00 92.44 91 CYS A CA 1
ATOM 733 C C . CYS A 1 91 ? 4.254 -1.516 -6.681 1.00 92.44 91 CYS A C 1
ATOM 735 O O . CYS A 1 91 ? 3.847 -1.941 -5.601 1.00 92.44 91 CYS A O 1
ATOM 737 N N . THR A 1 92 ? 5.535 -1.617 -7.044 1.00 92.62 92 THR A N 1
ATOM 738 C CA . THR A 1 92 ? 6.566 -2.246 -6.200 1.00 92.62 92 THR A CA 1
ATOM 739 C C . THR A 1 92 ? 6.760 -1.484 -4.888 1.00 92.62 92 THR A C 1
ATOM 741 O O . THR A 1 92 ? 6.800 -2.092 -3.817 1.00 92.62 92 THR A O 1
ATOM 744 N N . TYR A 1 93 ? 6.819 -0.151 -4.947 1.00 90.94 93 TYR A N 1
ATOM 745 C CA . TYR A 1 93 ? 6.889 0.712 -3.767 1.00 90.94 93 TYR A CA 1
ATOM 746 C C . TYR A 1 93 ? 5.690 0.499 -2.831 1.00 90.94 93 TYR A C 1
ATOM 748 O O . TYR A 1 93 ? 5.865 0.295 -1.626 1.00 90.94 93 TYR A O 1
ATOM 756 N N . HIS A 1 94 ? 4.474 0.462 -3.379 1.00 89.12 94 HIS A N 1
ATOM 757 C CA . HIS A 1 94 ? 3.276 0.177 -2.590 1.00 89.12 94 HIS A CA 1
ATOM 758 C C . HIS A 1 94 ? 3.298 -1.217 -1.969 1.00 89.12 94 HIS A C 1
ATOM 760 O O . HIS A 1 94 ? 2.939 -1.371 -0.802 1.00 89.12 94 HIS A O 1
ATOM 766 N N . LEU A 1 95 ? 3.760 -2.220 -2.710 1.00 89.81 95 LEU A N 1
ATOM 767 C CA . LEU A 1 95 ? 3.880 -3.587 -2.216 1.00 89.81 95 LEU A CA 1
ATOM 768 C C . LEU A 1 95 ? 4.843 -3.653 -1.020 1.00 89.81 95 LEU A C 1
ATOM 770 O O . LEU A 1 95 ? 4.521 -4.266 -0.003 1.00 89.81 95 LEU A O 1
ATOM 774 N N . PHE A 1 96 ? 5.964 -2.931 -1.082 1.00 89.06 96 PHE A N 1
ATOM 775 C CA . PHE A 1 96 ? 6.924 -2.836 0.020 1.00 89.06 96 PHE A CA 1
ATOM 776 C C . PHE A 1 96 ? 6.329 -2.205 1.292 1.00 89.06 96 PHE A C 1
ATOM 778 O O . PHE A 1 96 ? 6.537 -2.726 2.395 1.00 89.06 96 PHE A O 1
ATOM 785 N N . ILE A 1 97 ? 5.555 -1.121 1.153 1.00 86.75 97 ILE A N 1
ATOM 786 C CA . ILE A 1 97 ? 4.850 -0.482 2.281 1.00 86.75 97 ILE A CA 1
ATOM 787 C C . ILE A 1 97 ? 3.807 -1.433 2.872 1.00 86.75 97 ILE A C 1
ATOM 789 O O . ILE A 1 97 ? 3.723 -1.593 4.092 1.00 86.75 97 ILE A O 1
ATOM 793 N N . LEU A 1 98 ? 3.012 -2.077 2.018 1.00 85.44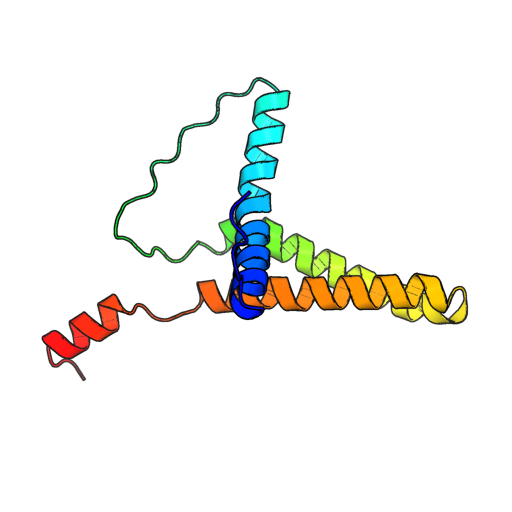 98 LEU A N 1
ATOM 794 C CA . LEU A 1 98 ? 1.946 -2.978 2.449 1.00 85.44 98 LEU A CA 1
ATOM 795 C C . LEU A 1 98 ? 2.512 -4.204 3.177 1.00 85.44 98 LEU A C 1
ATOM 797 O O . LEU A 1 98 ? 1.977 -4.594 4.210 1.00 85.44 98 LEU A O 1
ATOM 801 N N . LEU A 1 99 ? 3.636 -4.767 2.728 1.00 84.19 99 LEU A N 1
ATOM 802 C CA . LEU A 1 99 ? 4.308 -5.863 3.438 1.00 84.19 99 LEU A CA 1
ATOM 803 C C . LEU A 1 99 ? 4.797 -5.449 4.836 1.00 84.19 99 LEU A C 1
ATOM 805 O O . LEU A 1 99 ? 4.697 -6.230 5.787 1.00 84.19 99 LEU A O 1
ATOM 809 N N . HIS A 1 100 ? 5.264 -4.208 5.001 1.00 82.06 100 HIS A N 1
ATOM 810 C CA . HIS A 1 100 ? 5.660 -3.685 6.314 1.00 82.06 100 HIS A CA 1
ATOM 811 C C . HIS A 1 100 ? 4.497 -3.646 7.315 1.00 82.06 100 HIS A C 1
ATOM 813 O O . HIS A 1 100 ? 4.711 -3.879 8.507 1.00 82.06 100 HIS A O 1
ATOM 819 N N . ILE A 1 101 ? 3.269 -3.421 6.844 1.00 76.50 101 ILE A N 1
ATOM 820 C CA . ILE A 1 101 ? 2.060 -3.445 7.678 1.00 76.50 101 ILE A CA 1
ATOM 821 C C . ILE A 1 101 ? 1.818 -4.847 8.259 1.00 76.50 101 ILE A C 1
ATOM 823 O O . ILE A 1 101 ? 1.571 -4.984 9.459 1.00 76.50 101 ILE A O 1
ATOM 827 N N . PHE A 1 102 ? 1.970 -5.903 7.454 1.00 74.88 102 PHE A N 1
ATOM 828 C CA . PHE A 1 102 ? 1.838 -7.286 7.936 1.00 74.88 102 PHE A CA 1
ATOM 829 C C . PHE A 1 102 ? 2.922 -7.656 8.953 1.00 74.88 102 PHE A C 1
ATOM 831 O O . PHE A 1 102 ? 2.644 -8.361 9.930 1.00 74.88 102 PHE A O 1
ATOM 838 N N . ARG A 1 103 ? 4.142 -7.129 8.780 1.00 73.31 103 ARG A N 1
ATOM 839 C CA . ARG A 1 103 ? 5.220 -7.298 9.763 1.00 73.31 103 ARG A CA 1
ATOM 840 C C . ARG A 1 103 ? 4.848 -6.689 11.115 1.00 73.31 103 ARG A C 1
ATOM 842 O O . ARG A 1 103 ? 5.084 -7.320 12.140 1.00 73.31 103 ARG A O 1
ATOM 849 N N . LEU A 1 104 ? 4.238 -5.501 11.127 1.00 71.75 104 LEU A N 1
ATOM 850 C CA . LEU A 1 104 ? 3.791 -4.837 12.358 1.00 71.75 104 LEU A CA 1
ATOM 851 C C . LEU A 1 104 ? 2.667 -5.606 13.067 1.00 71.75 104 LEU A C 1
ATOM 853 O O . LEU A 1 104 ? 2.667 -5.673 14.294 1.00 71.75 104 LEU A O 1
ATOM 857 N N . ASN A 1 105 ? 1.761 -6.233 12.313 1.00 70.19 105 ASN A N 1
ATOM 858 C CA . ASN A 1 105 ? 0.698 -7.072 12.876 1.00 70.19 105 ASN A CA 1
ATOM 859 C C . ASN A 1 105 ? 1.224 -8.381 13.508 1.00 70.19 105 ASN A C 1
ATOM 861 O O . ASN A 1 105 ? 0.559 -8.971 14.355 1.00 70.19 105 ASN A O 1
ATOM 865 N N . SER A 1 106 ? 2.418 -8.839 13.114 1.00 64.62 106 SER A N 1
ATOM 866 C CA . SER A 1 106 ? 2.986 -10.132 13.535 1.00 64.62 106 SER A CA 1
ATOM 867 C C . SER A 1 106 ? 3.921 -10.051 14.753 1.00 64.62 106 SER A C 1
ATOM 869 O O . SER A 1 106 ? 4.433 -11.080 15.192 1.00 64.62 106 SER A O 1
ATOM 871 N N . LEU A 1 107 ? 4.177 -8.859 15.309 1.00 55.72 107 LEU A N 1
ATOM 872 C CA . LEU A 1 107 ? 5.149 -8.696 16.397 1.00 55.72 107 LEU A CA 1
ATOM 873 C C . LEU A 1 107 ? 4.669 -9.351 17.712 1.00 55.72 107 LEU A C 1
ATOM 875 O O . LEU A 1 107 ? 3.516 -9.158 18.110 1.00 55.72 107 LEU A O 1
ATOM 879 N N . PRO A 1 108 ? 5.542 -10.102 18.417 1.00 53.72 108 PRO A N 1
ATOM 880 C CA . PRO A 1 108 ? 5.203 -10.731 19.687 1.00 53.72 108 PRO A CA 1
ATOM 881 C C . PRO A 1 108 ? 4.929 -9.693 20.781 1.00 53.72 108 PRO A C 1
ATOM 883 O O . PRO A 1 108 ? 5.465 -8.583 20.798 1.00 53.72 108 PRO A O 1
ATOM 886 N N . ASN A 1 109 ? 4.050 -10.073 21.705 1.00 59.97 109 ASN A N 1
ATOM 887 C CA . ASN A 1 109 ? 3.529 -9.202 22.744 1.00 59.97 109 ASN A CA 1
ATOM 888 C C . ASN A 1 109 ? 4.631 -8.812 23.750 1.00 59.97 109 ASN A C 1
ATOM 890 O O . ASN A 1 109 ? 5.136 -9.653 24.492 1.00 59.97 109 ASN A O 1
ATOM 894 N N . ILE A 1 110 ? 4.975 -7.521 23.803 1.00 60.25 110 ILE A N 1
ATOM 895 C CA . ILE A 1 110 ? 5.944 -6.968 24.765 1.00 60.25 110 ILE A CA 1
ATOM 896 C C . ILE A 1 110 ? 5.443 -7.177 26.208 1.00 60.25 110 ILE A C 1
ATOM 898 O O . ILE A 1 110 ? 6.249 -7.450 27.091 1.00 60.25 110 ILE A O 1
ATOM 902 N N . GLN A 1 111 ? 4.120 -7.162 26.445 1.00 57.72 111 GLN A N 1
ATOM 903 C CA . GLN A 1 111 ? 3.554 -7.486 27.763 1.00 57.72 111 GLN A CA 1
ATOM 904 C C . GLN A 1 111 ? 3.750 -8.956 28.127 1.00 57.72 111 GLN A C 1
ATOM 906 O O . GLN A 1 111 ? 3.992 -9.248 29.287 1.00 57.72 111 GLN A O 1
ATOM 911 N N . THR A 1 112 ? 3.694 -9.887 27.168 1.00 58.19 112 THR A N 1
ATOM 912 C CA . THR A 1 112 ? 4.005 -11.300 27.436 1.00 58.19 112 THR A CA 1
ATOM 913 C C . THR A 1 112 ? 5.483 -11.469 27.770 1.00 58.19 112 THR A C 1
ATOM 915 O O . THR A 1 112 ? 5.802 -12.228 28.670 1.00 58.19 112 THR A O 1
ATOM 918 N N . GLN A 1 113 ? 6.383 -10.721 27.126 1.00 57.81 113 GLN A N 1
ATOM 919 C CA . GLN A 1 113 ? 7.808 -10.726 27.474 1.00 57.81 113 GLN A CA 1
ATOM 920 C C . GLN A 1 113 ? 8.057 -10.163 28.882 1.00 57.81 113 GLN A C 1
ATOM 922 O O . GLN A 1 113 ? 8.777 -10.786 29.654 1.00 57.81 113 GLN A O 1
ATOM 927 N N . GLU A 1 114 ? 7.427 -9.046 29.266 1.00 59.00 114 GLU A N 1
ATOM 928 C CA . GLU A 1 114 ? 7.522 -8.534 30.644 1.00 59.00 114 GLU A CA 1
ATOM 929 C C . GLU A 1 114 ? 6.854 -9.452 31.674 1.00 59.00 114 GLU A C 1
ATOM 931 O O . GLU A 1 114 ? 7.383 -9.608 32.770 1.00 59.00 114 GLU A O 1
ATOM 936 N N . TYR A 1 115 ? 5.731 -10.091 31.335 1.00 62.34 115 TYR A N 1
ATOM 937 C CA . TYR A 1 115 ? 5.052 -11.048 32.209 1.00 62.34 115 TYR A CA 1
ATOM 938 C C . TYR A 1 115 ? 5.910 -12.306 32.401 1.00 62.34 115 TYR A C 1
ATOM 940 O O . TYR A 1 115 ? 6.215 -12.672 33.527 1.00 62.34 115 TYR A O 1
ATOM 948 N N . LEU A 1 116 ? 6.412 -12.919 31.328 1.00 64.56 116 LEU A N 1
ATOM 949 C CA . LEU A 1 116 ? 7.315 -14.075 31.414 1.00 64.56 116 LEU A CA 1
ATOM 950 C C . LEU A 1 116 ? 8.605 -13.736 32.174 1.00 64.56 116 LEU A C 1
ATOM 952 O O . LEU A 1 116 ? 9.055 -14.521 33.007 1.00 64.56 116 LEU A O 1
ATOM 956 N N . LYS A 1 117 ? 9.150 -12.529 31.973 1.00 65.44 117 LYS A N 1
ATOM 957 C CA . LYS A 1 117 ? 10.320 -12.031 32.709 1.00 65.44 117 LYS A CA 1
ATOM 958 C C . LYS A 1 117 ? 10.021 -11.759 34.189 1.00 65.44 117 LYS A C 1
ATOM 960 O O . LYS A 1 117 ? 10.904 -11.937 35.018 1.00 65.44 117 LYS A O 1
ATOM 965 N N . ARG A 1 118 ? 8.794 -11.347 34.529 1.00 68.00 118 ARG A N 1
ATOM 966 C CA . ARG A 1 118 ? 8.334 -11.119 35.911 1.00 68.00 118 ARG A CA 1
ATOM 967 C C . ARG A 1 118 ? 7.966 -12.419 36.641 1.00 68.00 118 ARG A C 1
ATOM 969 O O . ARG A 1 118 ? 8.055 -12.442 37.862 1.00 68.00 118 ARG A O 1
ATOM 976 N N . TYR A 1 119 ? 7.584 -13.477 35.925 1.00 73.69 119 TYR A N 1
ATOM 977 C CA . TYR A 1 119 ? 7.117 -14.742 36.513 1.00 73.69 119 TYR A CA 1
ATOM 978 C C . TYR A 1 119 ? 8.063 -15.941 36.312 1.00 73.69 119 TYR A C 1
ATOM 980 O O . TYR A 1 119 ? 7.693 -17.048 36.681 1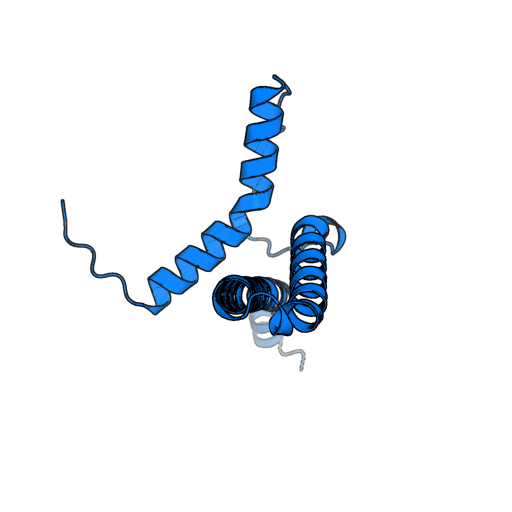.00 73.69 119 TYR A O 1
ATOM 988 N N . HIS A 1 120 ? 9.281 -15.743 35.785 1.00 60.62 120 HIS A N 1
ATOM 989 C CA . HIS A 1 120 ? 10.313 -16.788 35.632 1.00 60.62 120 HIS A CA 1
ATOM 990 C C . HIS A 1 120 ? 9.811 -18.098 34.995 1.00 60.62 120 HIS A C 1
ATOM 992 O O . HIS A 1 120 ? 10.241 -19.187 35.364 1.00 60.62 120 HIS A O 1
ATOM 998 N N . VAL A 1 121 ? 8.905 -17.999 34.023 1.00 61.91 121 VAL A N 1
ATOM 999 C CA . VAL A 1 121 ? 8.483 -19.154 33.226 1.00 61.91 121 VAL A CA 1
ATOM 1000 C C . VAL A 1 121 ? 9.301 -19.121 31.938 1.00 61.91 121 VAL A C 1
ATOM 1002 O O . VAL A 1 121 ? 8.922 -18.452 30.978 1.00 61.91 121 VAL A O 1
ATOM 1005 N N . THR A 1 122 ? 10.487 -19.728 31.983 1.00 61.75 122 THR A N 1
ATOM 1006 C CA . THR A 1 122 ? 11.321 -20.028 30.803 1.00 61.75 122 THR A CA 1
ATOM 1007 C C . THR A 1 122 ? 10.815 -21.250 30.067 1.00 61.75 122 THR A C 1
ATOM 1009 O O . THR A 1 122 ? 10.492 -22.238 30.763 1.00 61.75 122 THR A O 1
#

Radius of gyration: 19.82 Å; Cα contacts (8 Å, |Δi|>4): 39; chains: 1; bounding box: 40×49×63 Å

Foldseek 3Di:
DDDDDDDPVNVLVVVLVCVVCVVVVVVVVVCVVVVHDDDPDDDPPPDDDQPDVVVCVVLVVLLVVLVVLLVVLVVCCVPPVVVSVVSNVVSVVSNVSSVVVVVVSPDDDPVVVVVCVVVVPD

Mean predicted aligned error: 9.94 Å